Protein AF-C5EZ57-F1 (afdb_monomer_lite)

Radius of gyration: 17.15 Å; chains: 1; bounding box: 28×42×55 Å

pLDDT: mean 76.81, std 15.6, range [38.38, 94.75]

Organism: NCBI:txid537972

Foldseek 3Di:
DPDDDDLVVLLVLLLVLLVVLVVLVVCLVVDDDPVSNVVSLLSSLVSLVSSLVSCLVNPQPPSPQDLVSNVVSCVSYDPLSNVCRVCSPCNVPHPVRVCVVVVHDDDDD

Structure (mmCIF, N/CA/C/O backbone):
data_AF-C5EZ57-F1
#
_entry.id   AF-C5EZ57-F1
#
loop_
_atom_site.group_PDB
_atom_site.id
_atom_site.type_symbol
_atom_site.label_atom_id
_atom_site.label_alt_id
_atom_site.label_comp_id
_atom_site.label_asym_id
_atom_site.label_entity_id
_atom_site.label_seq_id
_atom_site.pdbx_PDB_ins_code
_atom_site.Cartn_x
_atom_site.Cartn_y
_atom_site.Cartn_z
_atom_site.occupancy
_atom_site.B_iso_or_equiv
_atom_site.auth_seq_id
_atom_site.auth_comp_id
_atom_site.auth_asym_id
_atom_site.auth_atom_id
_atom_site.pdbx_PDB_model_num
ATOM 1 N N . MET A 1 1 ? 8.811 21.703 -20.351 1.00 38.38 1 MET A N 1
ATOM 2 C CA . MET A 1 1 ? 8.438 20.266 -20.306 1.00 38.38 1 MET A CA 1
ATOM 3 C C . MET A 1 1 ? 8.859 19.661 -18.966 1.00 38.38 1 MET A C 1
ATOM 5 O O . MET A 1 1 ? 10.035 19.723 -18.641 1.00 38.38 1 MET A O 1
ATOM 9 N N . ARG A 1 2 ? 7.946 19.090 -18.161 1.00 47.69 2 ARG A N 1
ATOM 10 C CA . ARG A 1 2 ? 8.347 18.313 -16.967 1.00 47.69 2 ARG A CA 1
ATOM 11 C C . ARG A 1 2 ? 8.884 16.957 -17.427 1.00 47.69 2 ARG A C 1
ATOM 13 O O . ARG A 1 2 ? 8.118 16.148 -17.948 1.00 47.69 2 ARG A O 1
ATOM 20 N N . THR A 1 3 ? 10.177 16.710 -17.242 1.00 58.34 3 THR A N 1
ATOM 21 C CA . THR A 1 3 ? 10.784 15.399 -17.498 1.00 58.34 3 THR A CA 1
ATOM 22 C C . THR A 1 3 ? 10.099 14.342 -16.631 1.00 58.34 3 THR A C 1
ATOM 24 O O . THR A 1 3 ? 9.856 14.546 -15.435 1.00 58.34 3 THR A O 1
ATOM 27 N N . LYS A 1 4 ? 9.712 13.212 -17.236 1.00 62.22 4 LYS A N 1
ATOM 28 C CA . LYS A 1 4 ? 9.147 12.094 -16.473 1.00 62.22 4 LYS A CA 1
ATOM 29 C C . LYS A 1 4 ? 10.212 11.638 -15.464 1.00 62.22 4 LYS A C 1
ATOM 31 O O . LYS A 1 4 ? 11.362 11.455 -15.856 1.00 62.22 4 LYS A O 1
ATOM 36 N N . PRO A 1 5 ? 9.871 11.487 -14.171 1.00 66.50 5 PRO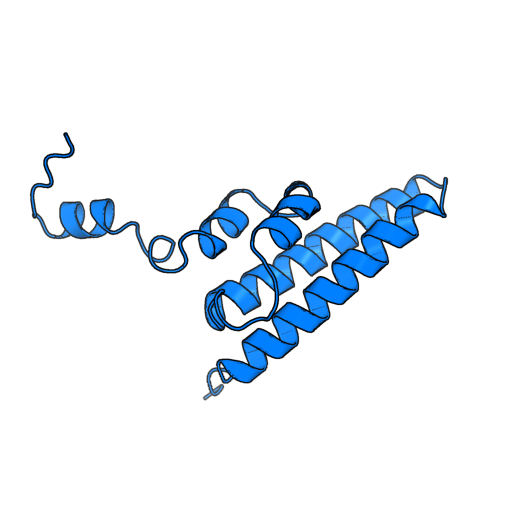 A N 1
ATOM 37 C CA . PRO A 1 5 ? 10.838 11.034 -13.180 1.00 66.50 5 PRO A CA 1
ATOM 38 C C . PRO A 1 5 ? 11.380 9.662 -13.582 1.00 66.50 5 PRO A C 1
ATOM 40 O O . PRO A 1 5 ? 10.607 8.803 -14.009 1.00 66.50 5 PRO A O 1
ATOM 43 N N . SER A 1 6 ? 12.690 9.458 -13.426 1.00 82.25 6 SER A N 1
ATOM 44 C CA . SER A 1 6 ? 13.312 8.165 -13.710 1.00 82.25 6 SER A CA 1
ATOM 45 C C . SER A 1 6 ? 12.659 7.053 -12.885 1.00 82.25 6 SER A C 1
ATOM 47 O O . SER A 1 6 ? 12.177 7.274 -11.766 1.00 82.25 6 SER A O 1
ATOM 49 N N . ILE A 1 7 ? 12.652 5.843 -13.440 1.00 80.62 7 ILE A N 1
ATOM 50 C CA . ILE A 1 7 ? 12.110 4.640 -12.796 1.00 80.62 7 ILE A CA 1
ATOM 51 C C . ILE A 1 7 ? 12.724 4.454 -11.397 1.00 80.62 7 ILE A C 1
ATOM 53 O O . ILE A 1 7 ? 11.998 4.298 -10.416 1.00 80.62 7 ILE A O 1
ATOM 57 N N . ILE A 1 8 ? 14.045 4.627 -11.291 1.00 81.69 8 ILE A N 1
ATOM 58 C CA . ILE A 1 8 ? 14.811 4.557 -10.037 1.00 81.69 8 ILE A CA 1
ATOM 59 C C . ILE A 1 8 ? 14.310 5.586 -9.011 1.00 81.69 8 ILE A C 1
ATOM 61 O O . ILE A 1 8 ? 14.135 5.273 -7.833 1.00 81.69 8 ILE A O 1
ATOM 65 N N . ARG A 1 9 ? 14.026 6.827 -9.435 1.00 85.06 9 ARG A N 1
ATOM 66 C CA . ARG A 1 9 ? 13.494 7.866 -8.538 1.00 85.06 9 ARG A CA 1
ATOM 67 C C . ARG A 1 9 ? 12.092 7.518 -8.039 1.00 85.06 9 ARG A C 1
ATOM 69 O O . ARG A 1 9 ? 11.772 7.812 -6.889 1.00 85.06 9 ARG A O 1
ATOM 76 N N . CYS A 1 10 ? 11.260 6.903 -8.881 1.00 83.38 10 CYS A N 1
ATOM 77 C CA . CYS A 1 10 ? 9.946 6.417 -8.462 1.00 83.38 10 CYS A CA 1
ATOM 78 C C . CYS A 1 10 ? 10.081 5.297 -7.425 1.00 83.38 10 CYS A C 1
ATOM 80 O O . CYS A 1 10 ? 9.431 5.364 -6.390 1.00 83.38 10 CYS A O 1
ATOM 82 N N . GLN A 1 11 ? 10.976 4.336 -7.641 1.00 83.06 11 GLN A N 1
ATOM 83 C CA . GLN A 1 11 ? 11.213 3.234 -6.703 1.00 83.06 11 GLN A CA 1
ATOM 84 C C . GLN A 1 11 ? 11.715 3.724 -5.340 1.00 83.06 11 GLN A C 1
ATOM 86 O O . GLN A 1 11 ? 11.137 3.366 -4.319 1.00 83.06 11 GLN A O 1
ATOM 91 N N . LYS A 1 12 ? 12.714 4.620 -5.310 1.00 86.44 12 LYS A N 1
ATOM 92 C CA . LYS A 1 12 ? 13.207 5.217 -4.054 1.00 86.44 12 LYS A CA 1
ATOM 93 C C . LYS A 1 12 ? 12.096 5.930 -3.282 1.00 86.44 12 LYS A C 1
ATOM 95 O O . LYS A 1 12 ? 12.007 5.805 -2.066 1.00 86.44 12 LYS A O 1
ATOM 100 N N . ARG A 1 13 ? 11.222 6.654 -3.989 1.00 88.75 13 ARG A N 1
ATOM 101 C CA . ARG A 1 13 ? 10.064 7.314 -3.369 1.00 88.75 13 ARG A CA 1
ATOM 102 C C . ARG A 1 13 ? 9.042 6.311 -2.853 1.00 88.75 13 ARG A C 1
ATOM 104 O O . ARG A 1 13 ? 8.569 6.487 -1.741 1.00 88.75 13 ARG A O 1
ATOM 111 N N . ALA A 1 14 ? 8.717 5.280 -3.632 1.00 87.75 14 ALA A N 1
ATOM 112 C CA . ALA A 1 14 ? 7.825 4.212 -3.193 1.00 87.75 14 ALA A CA 1
ATOM 113 C C . ALA A 1 14 ? 8.323 3.570 -1.894 1.00 87.75 14 ALA A C 1
ATOM 115 O O . ALA A 1 14 ? 7.548 3.454 -0.952 1.00 87.75 14 ALA A O 1
ATOM 11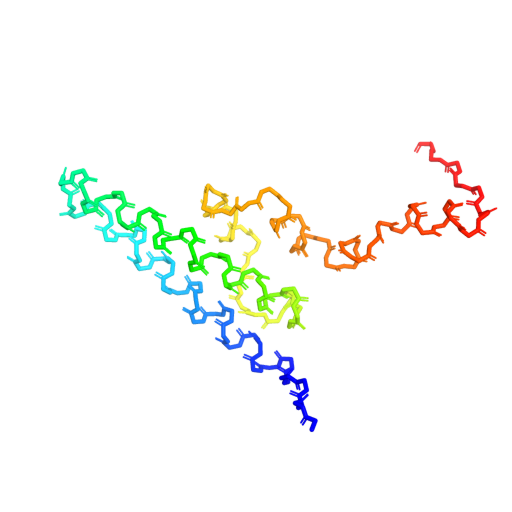6 N N . HIS A 1 15 ? 9.617 3.248 -1.832 1.00 88.19 15 HIS A N 1
ATOM 117 C CA . HIS A 1 15 ? 10.255 2.718 -0.634 1.00 88.19 15 HIS A CA 1
ATOM 118 C C . HIS A 1 15 ? 10.160 3.683 0.548 1.00 88.19 15 HIS A C 1
ATOM 120 O O . HIS A 1 15 ? 9.698 3.283 1.605 1.00 88.19 15 HIS A O 1
ATOM 126 N N . ALA A 1 16 ? 10.522 4.957 0.369 1.00 90.62 16 ALA A N 1
ATOM 127 C CA . ALA A 1 16 ? 10.436 5.949 1.442 1.00 90.62 16 ALA A CA 1
ATOM 128 C C . ALA A 1 16 ? 9.015 6.056 2.019 1.00 90.62 16 ALA A C 1
ATOM 130 O O . ALA A 1 16 ? 8.841 5.955 3.229 1.00 90.62 16 ALA A O 1
ATOM 131 N N . TYR A 1 17 ? 7.994 6.171 1.159 1.00 92.56 17 TYR A N 1
ATOM 132 C CA . TYR A 1 17 ? 6.601 6.179 1.614 1.00 92.56 17 TYR A CA 1
ATOM 133 C C . TYR A 1 17 ? 6.216 4.865 2.299 1.00 92.56 17 TYR A C 1
ATOM 135 O O . TYR A 1 17 ? 5.531 4.889 3.313 1.00 92.56 17 TYR A O 1
ATOM 143 N N . PHE A 1 18 ? 6.665 3.718 1.794 1.00 90.31 18 PHE A N 1
ATOM 144 C CA . PHE A 1 18 ? 6.372 2.437 2.426 1.00 90.31 18 PHE A CA 1
ATOM 145 C C . PHE A 1 18 ? 7.004 2.314 3.821 1.00 90.31 18 PHE A C 1
ATOM 147 O O . PHE A 1 18 ? 6.340 1.882 4.756 1.00 90.31 18 PHE A O 1
ATOM 154 N N . THR A 1 19 ? 8.241 2.777 4.009 1.00 91.94 19 THR A N 1
ATOM 155 C CA . THR A 1 19 ? 8.877 2.844 5.333 1.00 91.94 19 THR A CA 1
ATOM 156 C C . THR A 1 19 ? 8.113 3.778 6.275 1.00 91.94 19 THR A C 1
ATOM 158 O O . THR A 1 19 ? 7.873 3.421 7.425 1.00 91.94 19 THR A O 1
ATOM 161 N N . THR A 1 20 ? 7.665 4.941 5.788 1.00 93.81 20 THR A N 1
ATOM 162 C CA . THR A 1 20 ? 6.821 5.854 6.575 1.00 93.81 20 THR A CA 1
ATOM 163 C C . THR A 1 20 ? 5.495 5.203 6.971 1.00 93.81 20 THR A C 1
ATOM 165 O O . THR A 1 20 ? 5.036 5.412 8.087 1.00 93.81 20 THR A O 1
ATOM 168 N N . LEU A 1 21 ? 4.892 4.389 6.097 1.00 93.94 21 LEU A N 1
ATOM 169 C CA . LEU A 1 21 ? 3.664 3.655 6.407 1.00 93.94 21 LEU A CA 1
ATOM 170 C C . LEU A 1 21 ? 3.874 2.689 7.574 1.00 93.94 21 LEU A C 1
ATOM 172 O O . LEU A 1 21 ? 3.095 2.728 8.519 1.00 93.94 21 LEU A O 1
ATOM 176 N N . LYS A 1 22 ? 4.946 1.882 7.530 1.00 92.69 22 LYS A N 1
ATOM 177 C CA . LYS A 1 22 ? 5.296 0.963 8.626 1.00 92.69 22 LYS A CA 1
ATOM 178 C C . LYS A 1 22 ? 5.469 1.715 9.946 1.00 92.69 22 LYS A C 1
ATOM 180 O O . LYS A 1 22 ? 4.949 1.297 10.972 1.00 92.69 22 LYS A O 1
ATOM 185 N N . TYR A 1 23 ? 6.170 2.848 9.907 1.00 93.81 23 TYR A N 1
ATOM 186 C CA . TYR A 1 23 ? 6.397 3.676 11.088 1.00 93.81 23 TYR A CA 1
ATOM 187 C C . TYR A 1 23 ? 5.092 4.233 11.675 1.00 93.81 23 TYR A C 1
ATOM 189 O O . TYR A 1 23 ? 4.857 4.100 12.872 1.00 93.81 23 TYR A O 1
ATOM 197 N N . LEU A 1 24 ? 4.225 4.814 10.841 1.00 93.25 24 LEU A N 1
ATOM 198 C CA . LEU A 1 24 ? 2.949 5.377 11.291 1.00 93.25 24 LEU A CA 1
ATOM 199 C C . LEU A 1 24 ? 1.993 4.308 11.826 1.00 93.25 24 LEU A C 1
ATOM 201 O O . LEU A 1 24 ? 1.295 4.563 12.803 1.00 93.25 24 LEU A O 1
ATOM 205 N N . ASP A 1 25 ? 1.958 3.131 11.201 1.00 93.44 25 ASP A N 1
ATOM 206 C CA . ASP A 1 25 ? 1.115 2.028 11.659 1.00 93.44 25 ASP A CA 1
ATOM 207 C C . ASP A 1 25 ? 1.576 1.505 13.025 1.00 93.44 25 ASP A C 1
ATOM 209 O O . ASP A 1 25 ? 0.759 1.357 13.929 1.00 93.44 25 ASP A O 1
ATOM 213 N N . ASN A 1 26 ? 2.890 1.351 13.218 1.00 93.19 26 ASN A N 1
ATOM 214 C CA . ASN A 1 26 ? 3.468 0.970 14.508 1.00 93.19 26 ASN A CA 1
ATOM 215 C C . ASN A 1 26 ? 3.236 2.034 15.591 1.00 93.19 26 ASN A C 1
ATOM 217 O O . ASN A 1 26 ? 3.017 1.693 16.748 1.00 93.19 26 ASN A O 1
ATOM 221 N N . LEU A 1 27 ? 3.254 3.324 15.240 1.00 92.06 27 LEU A N 1
ATOM 222 C CA . LEU A 1 27 ? 2.965 4.393 16.199 1.00 92.06 27 LEU A CA 1
ATOM 223 C C . LEU A 1 27 ? 1.541 4.315 16.751 1.00 92.06 27 LEU A C 1
ATOM 225 O O . LEU A 1 27 ? 1.319 4.718 17.888 1.00 92.06 27 LEU A O 1
ATOM 229 N N . LYS A 1 28 ? 0.573 3.778 15.999 1.00 89.88 28 LYS A N 1
ATOM 230 C CA . LYS A 1 28 ? -0.819 3.703 16.467 1.00 89.88 28 LYS A CA 1
ATOM 231 C C . LYS A 1 28 ? -0.971 2.902 17.755 1.00 89.88 28 LYS A C 1
ATOM 233 O O . LYS A 1 28 ? -1.833 3.243 18.552 1.00 89.88 28 LYS A O 1
ATOM 238 N N . SER A 1 29 ? -0.147 1.879 17.990 1.00 86.94 29 SER A N 1
ATOM 239 C CA . SER A 1 29 ? -0.237 1.083 19.220 1.00 86.94 29 SER A CA 1
ATOM 240 C C . SER A 1 29 ? 0.219 1.841 20.473 1.00 86.94 29 SER A C 1
ATOM 242 O O . SER A 1 29 ? 0.055 1.332 21.576 1.00 86.94 29 SER A O 1
ATOM 244 N N . GLN A 1 30 ? 0.808 3.031 20.320 1.00 91.25 30 GLN A N 1
ATOM 245 C CA . GLN A 1 30 ? 1.322 3.850 21.421 1.00 91.25 30 GLN A CA 1
ATOM 246 C C . GLN A 1 30 ? 0.327 4.915 21.900 1.00 91.25 30 GLN A C 1
ATOM 248 O O . GLN A 1 30 ? 0.569 5.555 22.920 1.00 91.25 30 GLN A O 1
ATOM 253 N N . PHE A 1 31 ? -0.786 5.113 21.187 1.00 90.50 31 PHE A N 1
ATOM 254 C CA . PHE A 1 31 ? -1.775 6.142 21.500 1.00 90.50 31 PHE A CA 1
ATOM 255 C C . PHE A 1 31 ? -3.152 5.521 21.735 1.00 90.50 31 PHE A C 1
ATOM 257 O O . PHE A 1 31 ? -3.556 4.598 21.034 1.00 90.50 31 PHE A O 1
ATOM 264 N N . GLN A 1 32 ? -3.883 6.062 22.709 1.00 88.88 32 GLN A N 1
ATOM 265 C CA . GLN A 1 32 ? -5.273 5.683 23.002 1.00 88.88 32 GLN A CA 1
ATOM 266 C C . GLN A 1 32 ? -6.279 6.766 22.586 1.00 88.88 32 GLN A C 1
ATOM 268 O O . GLN A 1 32 ? -7.466 6.488 22.476 1.00 88.88 32 GLN A O 1
ATOM 273 N N . ASP A 1 33 ? -5.808 7.990 22.328 1.00 94.25 33 ASP A N 1
ATOM 274 C CA . ASP A 1 33 ? -6.648 9.109 21.903 1.00 94.25 33 ASP A CA 1
ATOM 275 C C . ASP A 1 33 ? -7.224 8.861 20.497 1.00 94.25 33 ASP A C 1
ATOM 277 O O . ASP A 1 33 ? -6.487 8.705 19.515 1.00 94.25 33 ASP A O 1
ATOM 281 N N . GLU A 1 34 ? -8.554 8.852 20.392 1.00 91.69 34 GLU A N 1
ATOM 282 C CA . GLU A 1 34 ? -9.272 8.595 19.142 1.00 91.69 34 GLU A CA 1
ATOM 283 C C . GLU A 1 34 ? -8.975 9.627 18.046 1.00 91.69 34 GLU A C 1
ATOM 285 O O . GLU A 1 34 ? -8.898 9.268 16.866 1.00 91.69 34 GLU A O 1
ATOM 290 N N . ASN A 1 35 ? -8.759 10.898 18.396 1.00 93.25 35 ASN A N 1
ATOM 291 C CA . ASN A 1 35 ? -8.426 11.941 17.426 1.00 93.25 35 ASN A CA 1
ATOM 292 C C . ASN A 1 35 ? -7.045 11.687 16.819 1.00 93.25 35 ASN A C 1
ATOM 294 O O . ASN A 1 35 ? -6.869 11.782 15.598 1.00 93.25 35 ASN A O 1
ATOM 298 N N . ILE A 1 36 ? -6.079 11.294 17.654 1.00 91.69 36 ILE A N 1
ATOM 299 C CA . ILE A 1 36 ? -4.727 10.938 17.206 1.00 91.69 36 ILE A CA 1
ATOM 300 C C . ILE A 1 36 ? -4.773 9.672 16.343 1.00 91.69 36 ILE A C 1
ATOM 302 O O . ILE A 1 36 ? -4.182 9.639 15.260 1.00 91.69 36 ILE A O 1
ATOM 306 N N . LEU A 1 37 ? -5.526 8.649 16.753 1.00 93.44 37 LEU A N 1
ATOM 307 C CA . LEU A 1 37 ? -5.688 7.414 15.981 1.00 93.44 37 LEU A CA 1
ATOM 308 C C . LEU A 1 37 ? -6.347 7.661 14.618 1.00 93.44 37 LEU A C 1
ATOM 310 O O . LEU A 1 37 ? -5.912 7.096 13.607 1.00 93.44 37 LEU A O 1
ATOM 314 N N . ASN A 1 38 ? -7.352 8.536 14.554 1.00 93.50 38 ASN A N 1
ATOM 315 C CA . ASN A 1 38 ? -7.994 8.942 13.305 1.00 93.50 38 ASN A CA 1
ATOM 316 C C . ASN A 1 38 ? -7.030 9.703 12.387 1.00 93.50 38 ASN A C 1
ATOM 318 O O . ASN A 1 38 ? -6.958 9.414 11.186 1.00 93.50 38 ASN A O 1
ATOM 322 N N . PHE A 1 39 ? -6.236 10.620 12.942 1.00 94.12 39 PHE A N 1
ATOM 323 C CA . PHE A 1 39 ? -5.191 11.319 12.200 1.00 94.12 39 PHE A CA 1
ATOM 324 C C . PHE A 1 39 ? -4.134 10.352 11.640 1.00 94.12 39 PHE A C 1
ATOM 326 O O . PHE A 1 39 ? -3.800 10.417 10.450 1.00 94.12 39 PHE A O 1
ATOM 333 N N . LEU A 1 40 ? -3.652 9.407 12.454 1.00 93.88 40 LEU A N 1
ATOM 334 C CA . LEU A 1 40 ? -2.683 8.391 12.036 1.00 93.88 40 LEU A CA 1
ATOM 335 C C . LEU A 1 40 ? -3.261 7.463 10.962 1.00 93.88 40 LEU A C 1
ATOM 337 O O . LEU A 1 40 ? -2.586 7.180 9.972 1.00 93.88 40 LEU A O 1
ATOM 341 N N . ASN A 1 41 ? -4.525 7.053 11.086 1.00 93.44 41 ASN A N 1
ATOM 342 C CA . ASN A 1 41 ? -5.223 6.263 10.068 1.00 93.44 41 ASN A CA 1
ATOM 343 C C . ASN A 1 41 ? -5.301 6.990 8.721 1.00 93.44 41 ASN A C 1
ATOM 345 O O . ASN A 1 41 ? -5.015 6.405 7.672 1.00 93.44 41 ASN A O 1
ATOM 349 N N . ASN A 1 42 ? -5.679 8.267 8.734 1.00 93.81 42 ASN A N 1
ATOM 350 C CA . ASN A 1 42 ? -5.757 9.078 7.520 1.00 93.81 42 ASN A CA 1
ATOM 351 C C . ASN A 1 42 ? -4.370 9.307 6.904 1.00 93.81 42 ASN A C 1
ATOM 353 O O . ASN A 1 42 ? -4.212 9.225 5.682 1.00 93.81 42 ASN A O 1
ATOM 357 N N . SER A 1 43 ? -3.354 9.490 7.745 1.00 94.75 43 SER A N 1
ATOM 358 C CA . SER A 1 43 ? -1.959 9.593 7.320 1.00 94.75 43 SER A CA 1
ATOM 359 C C . SER A 1 43 ? -1.470 8.293 6.673 1.00 94.75 43 SER A C 1
ATOM 361 O O . SER A 1 43 ? -0.925 8.335 5.570 1.00 94.75 43 SER A O 1
ATOM 363 N N . CYS A 1 44 ? -1.753 7.131 7.272 1.00 94.06 44 CYS A N 1
ATOM 364 C CA . CYS A 1 44 ? -1.442 5.818 6.697 1.00 94.06 44 CYS A CA 1
ATOM 365 C C . CYS A 1 44 ? -2.092 5.634 5.321 1.00 94.06 44 CYS A C 1
ATOM 367 O O . CYS A 1 44 ? -1.414 5.250 4.365 1.00 94.06 44 CYS A O 1
ATOM 369 N N . LYS A 1 45 ? -3.379 5.985 5.177 1.00 92.81 45 LYS A N 1
ATOM 370 C CA . LYS A 1 45 ? -4.076 5.954 3.880 1.00 92.81 45 LYS A CA 1
ATOM 371 C C . LYS A 1 45 ? -3.360 6.815 2.844 1.00 92.81 45 LYS A C 1
ATOM 373 O O . LYS A 1 45 ? -3.045 6.333 1.758 1.00 92.81 45 LYS A O 1
ATOM 378 N N . TRP A 1 46 ? -3.050 8.067 3.176 1.00 92.81 46 TRP A N 1
ATOM 379 C CA . TRP A 1 46 ? -2.384 8.988 2.253 1.00 92.81 46 TRP A CA 1
ATOM 380 C C . TRP A 1 46 ? -0.977 8.520 1.854 1.00 92.81 46 TRP A C 1
ATOM 382 O O . TRP A 1 46 ? -0.606 8.575 0.678 1.00 92.81 46 TRP A O 1
ATOM 392 N N . VAL A 1 47 ? -0.193 8.028 2.812 1.00 92.69 47 VAL A N 1
ATOM 393 C CA . VAL A 1 47 ? 1.164 7.526 2.572 1.00 92.69 47 VAL A CA 1
ATOM 394 C C . VAL A 1 47 ? 1.129 6.278 1.691 1.00 92.69 47 VAL A C 1
ATOM 396 O O . VAL A 1 47 ? 1.832 6.228 0.676 1.00 92.69 47 VAL A O 1
ATOM 399 N N . MET A 1 48 ? 0.260 5.315 2.016 1.00 91.06 48 MET A N 1
ATOM 400 C CA . MET A 1 48 ? 0.031 4.118 1.206 1.00 91.06 48 MET A CA 1
ATOM 401 C C . MET A 1 48 ? -0.317 4.521 -0.226 1.00 91.06 48 MET A C 1
ATOM 403 O O . MET A 1 48 ? 0.330 4.113 -1.189 1.00 91.06 48 MET A O 1
ATOM 407 N N . GLU A 1 49 ? -1.263 5.439 -0.378 1.00 89.00 49 GLU A N 1
ATOM 408 C CA . GLU A 1 49 ? -1.673 5.998 -1.654 1.00 89.00 49 GLU A CA 1
ATOM 409 C C . GLU A 1 49 ? -0.523 6.570 -2.504 1.00 89.00 49 GLU A C 1
ATOM 411 O O . GLU A 1 49 ? -0.515 6.373 -3.729 1.00 89.00 49 GLU A O 1
ATOM 416 N N . LYS A 1 50 ? 0.439 7.267 -1.885 1.00 89.81 50 LYS A N 1
ATOM 417 C CA . LYS A 1 50 ? 1.645 7.758 -2.569 1.00 89.81 50 LYS A CA 1
ATOM 418 C C . LYS A 1 50 ? 2.580 6.613 -2.937 1.00 89.81 50 LYS A C 1
ATOM 420 O O . LYS A 1 50 ? 3.026 6.584 -4.087 1.00 89.81 50 LYS A O 1
ATOM 425 N N . ALA A 1 51 ? 2.829 5.671 -2.026 1.00 88.81 51 ALA A N 1
ATOM 426 C CA . ALA A 1 51 ? 3.659 4.495 -2.289 1.00 88.81 51 ALA A CA 1
ATOM 427 C C . ALA A 1 51 ? 3.153 3.739 -3.528 1.00 88.81 51 ALA A C 1
ATOM 429 O O . ALA A 1 51 ? 3.905 3.544 -4.485 1.00 88.81 51 ALA A O 1
ATOM 430 N N . LEU A 1 52 ? 1.848 3.446 -3.584 1.00 85.88 52 LEU A N 1
ATOM 431 C CA . LEU A 1 52 ? 1.221 2.728 -4.699 1.00 85.88 52 LEU A CA 1
ATOM 432 C C . LEU A 1 52 ? 1.347 3.479 -6.028 1.00 85.88 52 LEU A C 1
ATOM 434 O O . LEU A 1 52 ? 1.637 2.879 -7.063 1.00 85.88 52 LEU A O 1
ATOM 438 N N . LYS A 1 53 ? 1.185 4.806 -6.012 1.00 84.56 53 LYS A N 1
ATOM 439 C CA . LYS A 1 53 ? 1.336 5.646 -7.210 1.00 84.56 53 LYS A CA 1
ATOM 440 C C . LYS A 1 53 ? 2.760 5.603 -7.766 1.00 84.56 53 LYS A C 1
ATOM 442 O O . LYS A 1 53 ? 2.949 5.625 -8.984 1.00 84.56 53 LYS A O 1
ATOM 447 N N . PHE A 1 54 ? 3.761 5.579 -6.891 1.00 84.62 54 PHE A N 1
ATOM 448 C CA . PHE A 1 54 ? 5.155 5.476 -7.308 1.00 84.62 54 PHE A CA 1
ATOM 449 C C . PHE A 1 54 ? 5.521 4.056 -7.752 1.00 84.62 54 PHE A C 1
ATOM 451 O O . PHE A 1 54 ? 6.226 3.929 -8.751 1.00 84.62 54 PHE A O 1
ATOM 458 N N . LEU A 1 55 ? 4.971 3.014 -7.121 1.00 82.06 55 LEU A N 1
ATOM 459 C CA . LEU A 1 55 ? 5.111 1.620 -7.567 1.00 82.06 55 LEU A CA 1
ATOM 460 C C . LEU A 1 55 ? 4.503 1.392 -8.953 1.00 82.06 55 LEU A C 1
ATOM 462 O O . LEU A 1 55 ? 5.138 0.781 -9.808 1.00 82.06 55 LEU A O 1
ATOM 466 N N . GLN A 1 56 ? 3.322 1.953 -9.222 1.00 78.75 56 GLN A N 1
ATOM 467 C CA . GLN A 1 56 ? 2.687 1.868 -10.540 1.00 78.75 56 GLN A CA 1
ATOM 468 C C . GLN A 1 56 ? 3.571 2.468 -11.648 1.00 78.75 56 GLN A C 1
ATOM 470 O O . GLN A 1 56 ? 3.575 1.980 -12.774 1.00 78.75 56 GLN A O 1
ATOM 475 N N . ARG A 1 57 ? 4.326 3.531 -11.338 1.00 78.19 57 ARG A N 1
ATOM 476 C CA . ARG A 1 57 ? 5.207 4.221 -12.298 1.00 78.19 57 ARG A CA 1
ATOM 477 C C . ARG A 1 57 ? 6.600 3.601 -12.404 1.00 78.19 57 ARG A C 1
ATOM 479 O O . ARG A 1 57 ? 7.188 3.635 -13.477 1.00 78.19 57 ARG A O 1
ATOM 486 N N . GLY A 1 58 ? 7.138 3.109 -11.291 1.00 73.56 58 GLY A N 1
ATOM 487 C CA . GLY A 1 58 ? 8.492 2.560 -11.185 1.00 73.56 58 GLY A CA 1
ATOM 488 C C . GLY A 1 58 ? 8.578 1.047 -11.384 1.00 73.56 58 GLY A C 1
ATOM 489 O O . GLY A 1 58 ? 9.678 0.508 -11.455 1.00 73.56 58 GLY A O 1
ATOM 490 N N . GLY A 1 59 ? 7.440 0.360 -11.472 1.00 71.75 59 GLY A N 1
ATOM 491 C CA . GLY A 1 59 ? 7.391 -1.093 -11.511 1.00 71.75 59 GLY A CA 1
ATOM 492 C C . GLY A 1 59 ? 7.582 -1.712 -10.127 1.00 71.75 59 GLY A C 1
ATOM 493 O O . GLY A 1 59 ? 8.300 -1.202 -9.268 1.00 71.75 59 GLY A O 1
ATOM 494 N N . TYR A 1 60 ? 6.902 -2.835 -9.927 1.00 66.25 60 TYR A N 1
ATOM 495 C CA . TYR A 1 60 ? 6.829 -3.507 -8.641 1.00 66.25 60 TYR A CA 1
ATOM 496 C C . TYR A 1 60 ? 8.086 -4.329 -8.310 1.00 66.25 60 TYR A C 1
ATOM 498 O O . TYR A 1 60 ? 8.610 -4.254 -7.204 1.00 66.25 60 TYR A O 1
ATOM 506 N N . ASN A 1 61 ? 8.633 -5.026 -9.309 1.00 60.66 61 ASN A N 1
ATOM 507 C CA . ASN A 1 61 ? 9.678 -6.046 -9.145 1.00 60.66 61 ASN A CA 1
ATOM 508 C C . ASN A 1 61 ? 11.043 -5.527 -8.652 1.00 60.66 61 ASN A C 1
ATOM 510 O O . ASN A 1 61 ? 11.943 -6.325 -8.426 1.00 60.66 61 ASN A O 1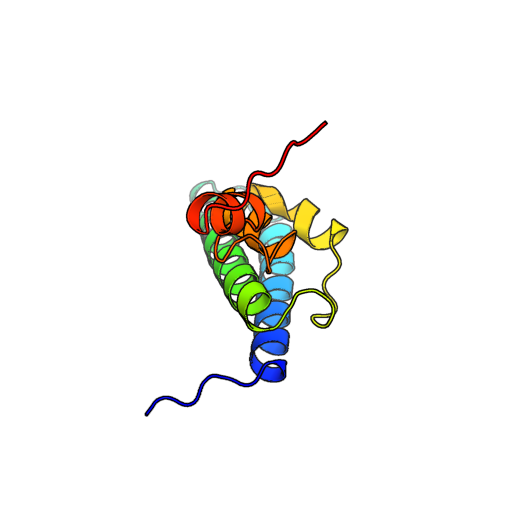
ATOM 514 N N . VAL A 1 62 ? 11.230 -4.212 -8.515 1.00 59.31 62 VAL A N 1
ATOM 515 C CA . VAL A 1 62 ? 12.549 -3.596 -8.275 1.00 59.31 62 VAL A CA 1
ATOM 516 C C . VAL A 1 62 ? 12.550 -2.688 -7.034 1.00 59.31 62 VAL A C 1
ATOM 518 O O . VAL A 1 62 ? 13.599 -2.238 -6.584 1.00 59.31 62 VAL A O 1
ATOM 521 N N . ALA A 1 63 ? 11.391 -2.433 -6.417 1.00 59.91 63 ALA A N 1
ATOM 522 C CA . ALA A 1 63 ? 11.276 -1.483 -5.307 1.00 59.91 63 ALA A CA 1
ATOM 523 C C . ALA A 1 63 ? 11.737 -2.025 -3.936 1.00 59.91 63 ALA A C 1
ATOM 525 O O . ALA A 1 63 ? 11.597 -1.310 -2.947 1.00 59.91 63 ALA A O 1
ATOM 526 N N . LYS A 1 64 ? 12.272 -3.257 -3.863 1.00 70.69 64 LYS A N 1
ATOM 527 C CA . LYS A 1 64 ? 12.597 -3.978 -2.609 1.00 70.69 64 LYS A CA 1
ATOM 528 C C . LYS A 1 64 ? 11.421 -4.083 -1.621 1.00 70.69 64 LYS A C 1
ATOM 530 O O . LYS A 1 64 ? 11.634 -4.275 -0.435 1.00 70.69 64 LYS A O 1
ATOM 535 N N . ILE A 1 65 ? 10.192 -3.944 -2.113 1.00 76.69 65 ILE A N 1
ATOM 536 C CA . ILE A 1 65 ? 8.965 -4.134 -1.340 1.00 76.69 65 ILE A CA 1
ATOM 537 C C . ILE A 1 65 ? 8.330 -5.417 -1.849 1.00 76.69 65 ILE A C 1
ATOM 539 O O . ILE A 1 65 ? 8.026 -5.520 -3.041 1.00 76.69 65 ILE A O 1
ATOM 543 N N . THR A 1 66 ? 8.139 -6.386 -0.963 1.00 78.94 66 THR A N 1
ATOM 544 C CA . THR A 1 66 ? 7.543 -7.676 -1.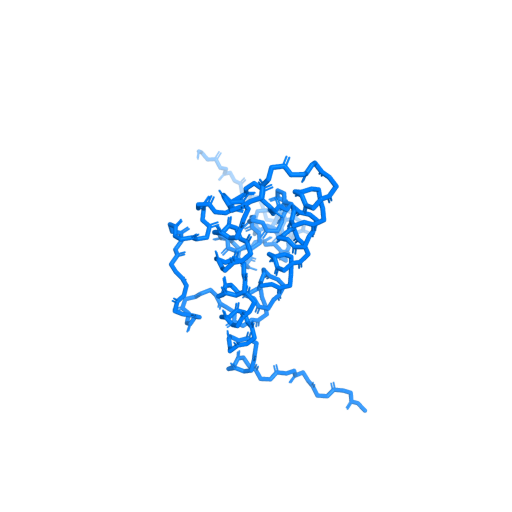313 1.00 78.94 66 THR A CA 1
ATOM 545 C C . THR A 1 66 ? 6.018 -7.630 -1.288 1.00 78.94 66 THR A C 1
ATOM 547 O O . THR A 1 66 ? 5.386 -6.713 -0.751 1.00 78.94 66 THR A O 1
ATOM 550 N N . LYS A 1 67 ? 5.400 -8.610 -1.961 1.00 76.19 67 LYS A N 1
ATOM 551 C CA . LYS A 1 67 ? 3.941 -8.646 -2.185 1.00 76.19 67 LYS A CA 1
ATOM 552 C C . LYS A 1 67 ? 3.199 -8.856 -0.886 1.00 76.19 67 LYS A C 1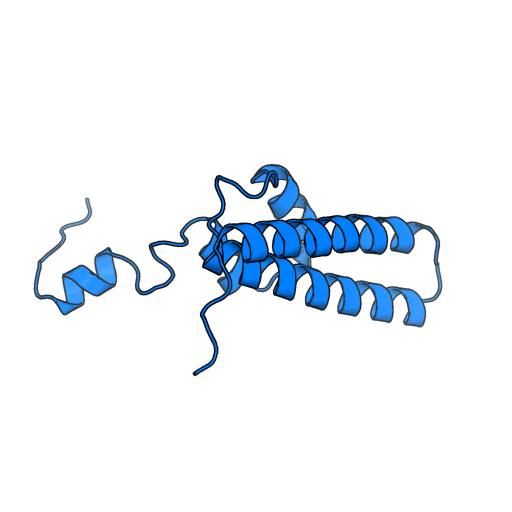
ATOM 554 O O . LYS A 1 67 ? 2.149 -8.261 -0.676 1.00 76.19 67 LYS A O 1
ATOM 559 N N . GLN A 1 68 ? 3.782 -9.691 -0.042 1.00 81.06 68 GLN A N 1
ATOM 560 C CA . GLN A 1 68 ? 3.282 -10.010 1.281 1.00 81.06 68 GLN A CA 1
ATOM 561 C C . GLN A 1 68 ? 3.326 -8.772 2.177 1.00 81.06 68 GLN A C 1
ATOM 563 O O . GLN A 1 68 ? 2.278 -8.380 2.678 1.00 81.06 68 GLN A O 1
ATOM 568 N N . GLU A 1 69 ? 4.459 -8.064 2.223 1.00 83.88 69 GLU A N 1
ATOM 569 C CA . GLU A 1 69 ? 4.571 -6.819 2.994 1.00 83.88 69 GLU A CA 1
ATOM 570 C C . GLU A 1 69 ? 3.525 -5.778 2.573 1.00 83.88 69 GLU A C 1
ATOM 572 O O . GLU A 1 69 ? 2.953 -5.082 3.399 1.00 83.88 69 GLU A O 1
ATOM 577 N N . LEU A 1 70 ? 3.227 -5.654 1.277 1.00 82.31 70 LEU A N 1
ATOM 578 C CA . LEU A 1 70 ? 2.227 -4.688 0.818 1.00 82.31 70 LEU A CA 1
ATOM 579 C C . LEU A 1 70 ? 0.780 -5.132 1.118 1.00 82.31 70 LEU A C 1
ATOM 581 O O . LEU A 1 70 ? -0.108 -4.285 1.254 1.00 82.31 70 LEU A O 1
ATOM 585 N N . LEU A 1 71 ? 0.536 -6.444 1.216 1.00 83.50 71 LEU A N 1
ATOM 586 C CA . LEU A 1 71 ? -0.759 -7.026 1.586 1.00 83.50 71 LEU A CA 1
ATOM 587 C C . LEU A 1 71 ? -1.089 -6.840 3.066 1.00 83.50 71 LEU A C 1
ATOM 589 O O . LEU A 1 71 ? -2.270 -6.685 3.380 1.00 83.50 71 LEU A O 1
ATOM 593 N N . GLU A 1 72 ? -0.087 -6.819 3.945 1.00 87.75 72 GLU A N 1
ATOM 594 C CA . GLU A 1 72 ? -0.261 -6.535 5.378 1.00 87.75 72 GLU A CA 1
ATOM 595 C C . GLU A 1 72 ? -0.983 -5.197 5.581 1.00 87.75 72 GLU A C 1
ATOM 597 O O . GLU A 1 72 ? -1.946 -5.097 6.336 1.00 87.75 72 GLU A O 1
ATOM 602 N N . TYR A 1 73 ? -0.627 -4.193 4.778 1.00 88.69 73 TYR A N 1
ATOM 603 C CA . TYR A 1 73 ? -1.197 -2.847 4.857 1.00 88.69 73 TYR A CA 1
ATOM 604 C C . TYR A 1 73 ? -2.380 -2.603 3.904 1.00 88.69 73 TYR A C 1
ATOM 606 O O . TYR A 1 73 ? -2.748 -1.452 3.642 1.00 88.69 73 TYR A O 1
ATOM 614 N N . LYS A 1 74 ? -3.017 -3.660 3.370 1.00 85.69 74 LYS A N 1
ATOM 615 C CA . LYS A 1 74 ? -4.117 -3.540 2.387 1.00 85.69 74 LYS A CA 1
ATOM 616 C C . LYS A 1 74 ? -5.287 -2.678 2.874 1.00 85.69 74 LYS A C 1
ATOM 618 O O . LYS A 1 74 ? -5.951 -2.045 2.059 1.00 85.69 74 LYS A O 1
ATOM 623 N N . GLN A 1 75 ? -5.517 -2.620 4.186 1.00 88.69 75 GLN A N 1
ATOM 624 C CA . GLN A 1 75 ? -6.584 -1.834 4.814 1.00 88.69 75 GLN A CA 1
ATOM 625 C C . GLN A 1 75 ? -6.471 -0.322 4.560 1.00 88.69 75 GLN A C 1
ATOM 627 O O . GLN A 1 75 ? -7.477 0.384 4.546 1.00 88.69 75 GLN A O 1
ATOM 632 N N . TYR A 1 76 ? -5.259 0.173 4.298 1.00 89.75 76 TYR A N 1
ATOM 633 C CA . TYR A 1 76 ? -5.001 1.588 4.020 1.00 89.75 76 TYR A CA 1
ATOM 634 C C . TYR A 1 76 ? -5.067 1.938 2.536 1.00 89.75 76 TYR A C 1
ATOM 636 O O . TYR A 1 76 ? -5.014 3.112 2.169 1.00 89.75 76 TYR A O 1
ATOM 644 N N . ALA A 1 77 ? -5.183 0.943 1.659 1.00 85.00 77 ALA A N 1
ATOM 645 C CA . ALA A 1 77 ? -5.205 1.162 0.228 1.00 85.00 77 ALA A CA 1
ATOM 646 C C . ALA A 1 77 ? -6.619 1.078 -0.349 1.00 85.00 77 ALA A C 1
ATOM 648 O O . ALA A 1 77 ? -7.424 0.214 -0.011 1.00 85.00 77 ALA A O 1
ATOM 649 N N . SER A 1 78 ? -6.901 1.937 -1.327 1.00 73.69 78 SER A N 1
ATOM 650 C CA . SER A 1 78 ? -8.104 1.789 -2.142 1.00 73.69 78 SER A CA 1
ATOM 651 C C . SER A 1 78 ? -8.015 0.522 -3.002 1.00 73.69 78 SER A C 1
ATOM 653 O O . SER A 1 78 ? -6.993 0.269 -3.650 1.00 73.69 78 SER A O 1
ATOM 655 N N . LYS A 1 79 ? -9.110 -0.255 -3.060 1.00 71.19 79 LYS A N 1
ATOM 656 C CA . LYS A 1 79 ? -9.197 -1.546 -3.782 1.00 71.19 79 LYS A CA 1
ATOM 657 C C . LYS A 1 79 ? -8.629 -1.469 -5.207 1.00 71.19 79 LYS A C 1
ATOM 659 O O . LYS A 1 79 ? -7.870 -2.338 -5.621 1.00 71.19 79 LYS A O 1
ATOM 664 N N . LYS A 1 80 ? -8.906 -0.380 -5.934 1.00 69.94 80 LYS A N 1
ATOM 665 C CA . LYS A 1 80 ? -8.394 -0.148 -7.297 1.00 69.94 80 LYS A CA 1
ATOM 666 C C . LYS A 1 80 ? -6.864 -0.026 -7.363 1.00 69.94 80 LYS A C 1
ATOM 668 O O . LYS A 1 80 ? -6.267 -0.500 -8.321 1.00 69.94 80 LYS A O 1
ATOM 673 N N . ARG A 1 81 ? -6.212 0.586 -6.365 1.00 70.44 81 ARG A N 1
ATOM 674 C CA . ARG A 1 81 ? -4.752 0.812 -6.365 1.00 70.44 81 ARG A CA 1
ATOM 675 C C . ARG A 1 81 ? -3.957 -0.425 -5.979 1.00 70.44 81 ARG A C 1
ATOM 677 O O . ARG A 1 81 ? -2.909 -0.650 -6.573 1.00 70.44 81 ARG A O 1
ATOM 684 N N . ILE A 1 82 ? -4.470 -1.219 -5.035 1.00 68.06 82 ILE A N 1
ATOM 685 C CA . ILE A 1 82 ? -3.970 -2.571 -4.734 1.00 68.06 82 ILE A CA 1
ATOM 686 C C . ILE A 1 82 ? -3.838 -3.322 -6.050 1.00 68.06 82 ILE A C 1
ATOM 688 O O . ILE A 1 82 ? -2.748 -3.728 -6.435 1.00 68.06 82 ILE A O 1
ATOM 692 N N . LEU A 1 83 ? -4.929 -3.391 -6.806 1.00 68.00 83 LEU A N 1
ATOM 693 C CA . LEU A 1 83 ? -4.963 -4.122 -8.055 1.00 68.00 83 LEU A CA 1
ATOM 694 C C . LEU A 1 83 ? -3.956 -3.606 -9.108 1.00 68.00 83 LEU A C 1
ATOM 696 O O . LEU A 1 83 ? -3.297 -4.420 -9.758 1.00 68.00 83 LEU A O 1
ATOM 700 N N . CYS A 1 84 ? -3.744 -2.285 -9.208 1.00 66.19 84 CYS A N 1
ATOM 701 C CA . CYS A 1 84 ? -2.704 -1.691 -10.064 1.00 66.19 84 CYS A CA 1
ATOM 702 C C . CYS A 1 84 ? -1.283 -2.189 -9.766 1.00 66.19 84 CYS A C 1
ATOM 704 O O . CYS A 1 84 ? -0.419 -2.094 -10.632 1.00 66.19 84 CYS A O 1
ATOM 706 N N . ILE A 1 85 ? -1.021 -2.690 -8.562 1.00 67.06 85 ILE A N 1
ATOM 707 C CA . ILE A 1 85 ? 0.294 -3.205 -8.165 1.00 67.06 85 ILE A CA 1
ATOM 708 C C . ILE A 1 85 ? 0.445 -4.676 -8.520 1.00 67.06 85 ILE A C 1
ATOM 710 O O . ILE A 1 85 ? 1.515 -5.076 -8.966 1.00 67.06 85 ILE A O 1
ATOM 714 N N . TYR A 1 86 ? -0.613 -5.474 -8.358 1.00 66.06 86 TYR A N 1
ATOM 715 C CA . TYR A 1 86 ? -0.589 -6.886 -8.758 1.00 66.06 86 TYR A CA 1
ATOM 716 C C . TYR A 1 86 ? -0.577 -7.034 -10.274 1.00 66.06 86 TYR A C 1
ATOM 718 O O . TYR A 1 86 ? 0.016 -7.972 -10.800 1.00 66.06 86 TYR A O 1
ATOM 726 N N . PHE A 1 87 ? -1.202 -6.092 -10.984 1.00 61.56 87 PHE A N 1
ATOM 727 C CA . PHE A 1 87 ? -1.302 -6.149 -12.433 1.00 61.56 87 PHE A CA 1
ATOM 728 C C . PHE A 1 87 ? -1.005 -4.796 -13.090 1.00 61.56 87 PHE A C 1
ATOM 730 O O . PHE A 1 87 ? -1.847 -4.257 -13.811 1.00 61.56 87 PHE A O 1
ATOM 737 N N . PRO A 1 88 ? 0.202 -4.234 -12.925 1.00 61.59 88 PRO A N 1
ATOM 738 C CA . PRO A 1 88 ? 0.536 -2.909 -13.449 1.00 61.59 88 PRO A CA 1
ATOM 739 C C . PRO A 1 88 ? 0.319 -2.804 -14.962 1.00 61.59 88 PRO A C 1
ATOM 741 O O . PRO A 1 88 ? -0.014 -1.735 -15.462 1.00 61.59 88 PRO A O 1
ATOM 744 N N . ARG A 1 89 ? 0.413 -3.933 -15.679 1.00 54.88 89 ARG A N 1
ATOM 745 C CA . ARG A 1 89 ? 0.120 -4.050 -17.115 1.00 54.88 89 ARG A CA 1
ATOM 746 C C . ARG A 1 89 ? -1.379 -4.115 -17.466 1.00 54.88 89 ARG A C 1
ATOM 748 O O . ARG A 1 89 ? -1.725 -3.759 -18.584 1.00 54.88 89 ARG A O 1
ATOM 755 N N . LEU A 1 90 ? -2.257 -4.566 -16.561 1.00 48.31 90 LEU A N 1
ATOM 756 C CA . LEU A 1 90 ? -3.719 -4.638 -16.767 1.00 48.31 90 LEU A CA 1
ATOM 757 C C . LEU A 1 90 ? -4.442 -3.364 -16.319 1.00 48.31 90 LEU A C 1
ATOM 759 O O . LEU A 1 90 ? -5.501 -3.048 -16.842 1.00 48.31 90 LEU A O 1
ATOM 763 N N . TYR A 1 91 ? -3.895 -2.610 -15.366 1.00 56.72 91 TYR A N 1
ATOM 764 C CA . TYR A 1 91 ? -4.539 -1.380 -14.887 1.00 56.72 91 TYR A CA 1
ATOM 765 C C . TYR A 1 91 ? -4.254 -0.142 -15.752 1.00 56.72 91 TYR A C 1
ATOM 767 O O . TYR A 1 91 ? -4.701 0.958 -15.432 1.00 56.72 91 TYR A O 1
ATOM 775 N N . SER A 1 92 ? -3.608 -0.338 -16.903 1.00 59.16 92 SER A N 1
ATOM 776 C CA . SER A 1 92 ? -3.841 0.431 -18.129 1.00 59.16 92 SER A CA 1
ATOM 777 C C . SER A 1 92 ? -4.599 -0.464 -19.121 1.00 59.16 92 SER A C 1
ATOM 779 O O . SER A 1 92 ? -3.983 -1.075 -19.985 1.00 59.16 92 SER A O 1
ATOM 781 N N . ILE A 1 93 ? -5.922 -0.564 -18.931 1.00 51.44 93 ILE A N 1
ATOM 782 C CA . ILE A 1 93 ? -6.899 -1.434 -19.623 1.00 51.44 93 ILE A CA 1
ATOM 783 C C . ILE A 1 93 ? -6.543 -2.939 -19.586 1.00 51.44 93 ILE A C 1
ATOM 785 O O . ILE A 1 93 ? -5.571 -3.372 -20.209 1.00 51.44 93 ILE A O 1
ATOM 789 N N . PRO A 1 94 ? -7.361 -3.781 -18.921 1.00 57.81 94 PRO A N 1
ATOM 790 C CA . PRO A 1 94 ? -7.152 -5.223 -18.897 1.00 57.81 94 PRO A CA 1
ATOM 791 C C . PRO A 1 94 ? -7.000 -5.781 -20.317 1.00 57.81 94 PRO A C 1
ATOM 793 O O . PRO A 1 94 ? -7.798 -5.454 -21.193 1.00 57.81 94 PRO A O 1
ATOM 796 N N . LYS A 1 95 ? -5.990 -6.630 -20.561 1.00 48.38 95 LYS A N 1
ATOM 797 C CA . LYS A 1 95 ? -5.669 -7.185 -21.893 1.00 48.38 95 LYS A CA 1
ATOM 798 C C . LYS A 1 95 ? -6.905 -7.774 -22.586 1.00 48.38 95 LYS A C 1
ATOM 800 O O . LYS A 1 95 ? -7.045 -7.576 -23.785 1.00 48.38 95 LYS A O 1
ATOM 805 N N . TYR A 1 96 ? -7.803 -8.424 -21.841 1.00 54.91 96 TYR A N 1
ATOM 806 C CA . TYR A 1 96 ? -9.048 -8.982 -22.380 1.00 54.91 96 TYR A CA 1
ATOM 807 C C . TYR A 1 96 ? -10.034 -7.900 -22.858 1.00 54.91 96 TYR A C 1
ATOM 809 O O . TYR A 1 96 ? -10.640 -8.062 -23.909 1.00 54.91 96 TYR A O 1
ATOM 817 N N . ILE A 1 97 ? -10.143 -6.769 -22.147 1.00 56.44 97 ILE A N 1
ATOM 818 C CA . ILE A 1 97 ? -10.935 -5.602 -22.572 1.00 56.44 97 ILE A CA 1
ATOM 819 C C . ILE A 1 97 ? -10.282 -4.965 -23.795 1.00 56.44 97 ILE A C 1
ATOM 821 O O . ILE A 1 97 ? -10.960 -4.678 -24.771 1.00 56.44 97 ILE A O 1
ATOM 825 N N . ARG A 1 98 ? -8.955 -4.795 -23.785 1.00 58.75 98 ARG A N 1
ATOM 826 C CA . ARG A 1 98 ? -8.209 -4.244 -24.925 1.00 58.75 98 ARG A CA 1
ATOM 827 C C . ARG A 1 98 ? -8.362 -5.101 -26.184 1.00 58.75 98 ARG A C 1
ATOM 829 O O . ARG A 1 98 ? -8.483 -4.553 -27.267 1.00 58.75 98 ARG A O 1
ATOM 836 N N . LEU A 1 99 ? -8.354 -6.423 -26.043 1.00 58.00 99 LEU A N 1
ATOM 837 C CA . LEU A 1 99 ? -8.517 -7.364 -27.150 1.00 58.00 99 LEU A CA 1
ATOM 838 C C . LEU A 1 99 ? -9.978 -7.463 -27.616 1.00 58.00 99 LEU A C 1
ATOM 840 O O . LEU A 1 99 ? -10.199 -7.456 -28.824 1.00 58.00 99 LEU A O 1
ATOM 844 N N . LYS A 1 100 ? -10.959 -7.413 -26.697 1.00 59.88 100 LYS A N 1
ATOM 845 C CA . LYS A 1 100 ? -12.382 -7.226 -27.042 1.00 59.88 100 LYS A CA 1
ATOM 846 C C . LYS A 1 100 ? -12.609 -5.932 -27.834 1.00 59.88 100 LYS A C 1
ATOM 848 O O . LYS A 1 100 ? -13.253 -5.965 -28.872 1.00 59.88 100 LYS A O 1
ATOM 853 N N . LEU A 1 101 ? -12.032 -4.810 -27.393 1.00 54.28 101 LEU A N 1
ATOM 854 C CA . LEU A 1 101 ? -12.102 -3.511 -28.083 1.00 54.28 101 LEU A CA 1
ATOM 855 C C . LEU A 1 101 ? -11.366 -3.499 -29.436 1.00 54.28 101 LEU A C 1
ATOM 857 O O . LEU A 1 101 ? -11.662 -2.663 -30.279 1.00 54.28 101 LEU A O 1
ATOM 861 N N . GLN A 1 102 ? -10.419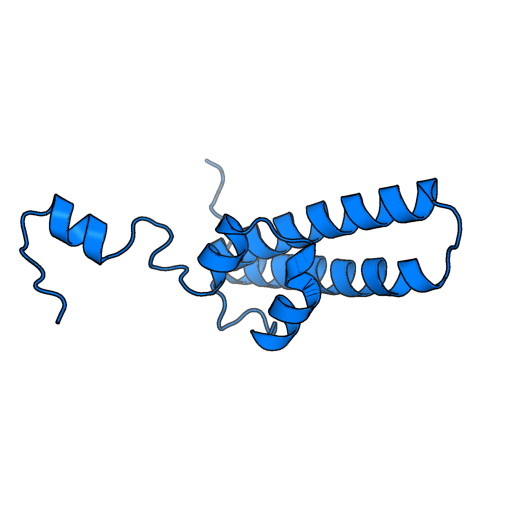 -4.417 -29.653 1.00 65.50 102 GLN A N 1
ATOM 862 C CA . GLN A 1 102 ? -9.723 -4.626 -30.931 1.00 65.50 102 GLN A CA 1
ATOM 863 C C . GLN A 1 102 ? -10.441 -5.636 -31.847 1.00 65.50 102 GLN A C 1
ATOM 865 O O . GLN A 1 102 ? -9.858 -6.064 -32.840 1.00 65.50 102 GLN A O 1
ATOM 870 N N . GLY A 1 103 ? -11.666 -6.057 -31.507 1.00 60.03 103 GLY A N 1
ATOM 871 C CA . GLY A 1 103 ? -12.449 -7.013 -32.298 1.00 60.03 103 GLY A CA 1
ATOM 872 C C . GLY A 1 103 ? -11.895 -8.441 -32.294 1.00 60.03 103 GLY A C 1
ATOM 873 O O . GLY A 1 103 ? -12.313 -9.268 -33.098 1.00 60.03 103 GLY A O 1
ATOM 874 N N . LYS A 1 104 ? -10.944 -8.755 -31.407 1.00 56.12 104 LYS A N 1
ATOM 875 C CA . LYS A 1 104 ? -10.386 -10.104 -31.285 1.00 56.12 104 LYS A CA 1
ATOM 876 C C . LYS A 1 104 ? -11.225 -10.892 -30.284 1.00 56.12 104 LYS A C 1
ATOM 878 O O . LYS A 1 104 ? -11.189 -10.603 -29.087 1.00 56.12 104 LYS A O 1
ATOM 883 N N . ASN A 1 105 ? -11.968 -11.884 -30.777 1.00 50.41 105 ASN A N 1
ATOM 884 C CA . ASN A 1 105 ? -12.686 -12.839 -29.936 1.00 50.41 105 ASN A CA 1
ATOM 885 C C . ASN A 1 105 ? -11.689 -13.586 -29.048 1.00 50.41 105 ASN A C 1
ATOM 887 O O . ASN A 1 105 ? -10.775 -14.247 -29.537 1.00 50.41 105 ASN A O 1
ATOM 891 N N . ILE A 1 106 ? -11.862 -13.456 -27.735 1.00 54.25 106 ILE A N 1
ATOM 892 C CA . ILE A 1 106 ? -11.199 -14.315 -26.760 1.00 54.25 106 ILE A CA 1
ATOM 893 C C . ILE A 1 106 ? -12.297 -15.183 -26.176 1.00 54.25 106 ILE A C 1
ATOM 895 O O . ILE A 1 106 ? -13.100 -14.700 -25.376 1.00 54.25 106 ILE A O 1
ATOM 899 N N . TYR A 1 107 ? -12.323 -16.441 -26.594 1.00 53.47 107 TYR A N 1
ATOM 900 C CA . TYR A 1 107 ? -12.953 -17.492 -25.815 1.00 53.47 107 TYR A CA 1
ATOM 901 C C . TYR A 1 107 ? -12.067 -17.704 -24.584 1.00 53.47 107 TYR A C 1
ATOM 903 O O . TYR A 1 107 ? -10.864 -17.938 -24.709 1.00 53.47 107 TYR A O 1
ATOM 911 N N . LEU A 1 108 ? -12.632 -17.455 -23.408 1.00 48.28 108 LEU A N 1
ATOM 912 C CA . LEU A 1 108 ? -12.041 -17.850 -22.138 1.00 48.28 108 LEU A CA 1
ATOM 913 C C . LEU A 1 108 ? -12.800 -19.114 -21.739 1.00 48.28 108 LEU A C 1
ATOM 915 O O . LEU A 1 108 ? -13.959 -18.989 -21.346 1.00 48.28 108 LEU A O 1
ATOM 919 N N . ASP A 1 109 ? -12.173 -20.274 -21.926 1.00 38.88 109 ASP A N 1
ATOM 920 C CA . ASP A 1 109 ? -12.532 -21.490 -21.187 1.00 38.88 109 ASP A CA 1
ATOM 921 C C . ASP A 1 109 ? -12.127 -21.327 -19.712 1.00 38.88 109 ASP A C 1
ATOM 923 O O . ASP A 1 109 ? -11.044 -20.735 -19.457 1.00 38.88 109 ASP A O 1
#

Sequence (109 aa):
MRTKPSIIRCQKRAHAYFTTLKYLDNLKSQFQDENILNFLNNSCKWVMEKALKFLQRGGYNVAKITKQELLEYKQYASKKRILCIYFPRLYSIPKYIRLKLQGKNIYLD

Secondary structure (DSSP, 8-state):
--PPPPHHHHHHHHHHHHHHHHHHHHHGGG---HHHHHHHHHHHHHHHHHHHHHHHHH-STTSS--HHHHHHTGGGS-HHHHHHHH-TTTSSS-HHHHHHHTT------